Protein AF-A0A5Q4E089-F1 (afdb_monomer_lite)

Sequence (164 aa):
MIFPTRSLHLGSIFLLGEGILRNYEIFLEALEIADGLVLLLSALNAISPRIQPHNPTRTEPTALQLAILPIASPIVVPPVGIASILIFIMLAPGYLGMNLAIAKALLVILILNFLVMFFVDNIVKVPGLLLLLQVFGAVLVFVQVVLAVETILDGFRSLGVFSS

Secondary structure (DSSP, 8-state):
-----SSSSSHHHHHHHHHHHHHHHHHHHHHHHHHHHHHHHHHHHHHS--------------HHHHHHS-------S-HHHHHHHHHHHHT-SS-TTHHHHHHHHHHHHHHHHHHHHHTHHHHTTSTTHHHHHHHHHHHHHHHHHHHHHHHHHHHHHHTTTT--

pLDDT: mean 70.95, std 15.89, range [39.66, 95.81]

Structure (mmCIF, N/CA/C/O backbone):
data_AF-A0A5Q4E089-F1
#
_entry.id   AF-A0A5Q4E089-F1
#
loop_
_atom_site.group_PDB
_atom_site.id
_atom_site.type_symbol
_atom_site.label_atom_id
_atom_site.label_alt_id
_atom_site.label_comp_id
_atom_site.label_asym_id
_atom_site.label_entity_id
_atom_site.label_seq_id
_atom_site.pdbx_PDB_ins_code
_atom_site.Cartn_x
_atom_site.Cartn_y
_atom_site.Cartn_z
_atom_site.occupancy
_atom_site.B_iso_or_equiv
_atom_site.auth_seq_id
_atom_site.auth_comp_id
_atom_site.auth_asym_id
_atom_site.auth_atom_id
_atom_site.pdbx_PDB_model_num
ATOM 1 N N . MET A 1 1 ? -55.712 -14.613 27.220 1.00 51.06 1 MET A N 1
ATOM 2 C CA . MET A 1 1 ? -54.656 -15.236 28.047 1.00 51.06 1 MET A CA 1
ATOM 3 C C . MET A 1 1 ? -53.744 -15.992 27.093 1.00 51.06 1 MET A C 1
ATOM 5 O O . MET A 1 1 ? -54.264 -16.926 26.515 1.00 51.06 1 MET A O 1
ATOM 9 N N . ILE A 1 2 ? -52.514 -15.514 26.818 1.00 46.25 2 ILE A N 1
ATOM 10 C CA . ILE A 1 2 ? -51.333 -16.233 26.260 1.00 46.25 2 ILE A CA 1
ATOM 11 C C . ILE A 1 2 ? -50.209 -15.187 26.007 1.00 46.25 2 ILE A C 1
ATOM 13 O O . ILE A 1 2 ? -50.256 -14.412 25.062 1.00 46.25 2 ILE A O 1
ATOM 17 N N . PHE A 1 3 ? -49.263 -15.153 26.957 1.00 44.19 3 PHE A N 1
ATOM 18 C CA . PHE A 1 3 ? -47.839 -14.748 26.926 1.00 44.19 3 PHE A CA 1
ATOM 19 C C . PHE A 1 3 ? -47.351 -13.399 26.329 1.00 44.19 3 PHE A C 1
ATOM 21 O O . PHE A 1 3 ? -47.099 -13.311 25.129 1.00 44.19 3 PHE A O 1
ATOM 28 N N . PRO A 1 4 ? -46.983 -12.421 27.192 1.00 51.62 4 PRO A N 1
ATOM 29 C CA . PRO A 1 4 ? -46.127 -11.279 26.859 1.00 51.62 4 PRO A CA 1
ATOM 30 C C . PRO A 1 4 ? -44.698 -11.446 27.434 1.00 51.62 4 PRO A C 1
ATOM 32 O O . PRO A 1 4 ? -44.309 -10.725 28.346 1.00 51.62 4 PRO A O 1
ATOM 35 N N . THR A 1 5 ? -43.908 -12.420 26.965 1.00 56.34 5 THR A N 1
ATOM 36 C CA . THR A 1 5 ? -42.563 -12.693 27.542 1.00 56.34 5 THR A CA 1
ATOM 37 C C . THR A 1 5 ? -41.413 -12.829 26.538 1.00 56.34 5 THR A C 1
ATOM 39 O O . THR A 1 5 ? -40.286 -13.087 26.946 1.00 56.34 5 THR A O 1
ATOM 42 N N . ARG A 1 6 ? -41.623 -12.606 25.231 1.00 49.59 6 ARG A N 1
ATOM 43 C CA . ARG A 1 6 ? -40.544 -12.742 24.223 1.00 49.59 6 ARG A CA 1
ATOM 44 C C . ARG A 1 6 ? -39.821 -11.451 23.825 1.00 49.59 6 ARG A C 1
ATOM 46 O O . ARG A 1 6 ? -38.823 -11.528 23.120 1.00 49.59 6 ARG A O 1
ATOM 53 N N . SER A 1 7 ? -40.252 -10.288 24.309 1.00 51.50 7 SER A N 1
ATOM 54 C CA . SER A 1 7 ? -39.618 -8.995 24.000 1.00 51.50 7 SER A CA 1
ATOM 55 C C . SER A 1 7 ? -38.493 -8.589 24.963 1.00 51.50 7 SER A C 1
ATOM 57 O O . SER A 1 7 ? -37.783 -7.628 24.686 1.00 51.50 7 SER A O 1
ATOM 59 N N . LEU A 1 8 ? -38.280 -9.318 26.067 1.00 54.41 8 LEU A N 1
ATOM 60 C CA . LEU A 1 8 ? -37.307 -8.933 27.100 1.00 54.41 8 LEU A CA 1
ATOM 61 C C . LEU A 1 8 ? -35.861 -9.386 26.816 1.00 54.41 8 LEU A C 1
ATOM 63 O O . LEU A 1 8 ? -34.938 -8.901 27.459 1.00 54.41 8 LEU A O 1
ATOM 67 N N . HIS A 1 9 ? -35.641 -10.275 25.841 1.00 51.38 9 HIS A N 1
ATOM 68 C CA . HIS A 1 9 ? -34.299 -10.782 25.516 1.00 51.38 9 HIS A CA 1
ATOM 69 C C . HIS A 1 9 ? -33.524 -9.924 24.501 1.00 51.38 9 HIS A C 1
ATOM 71 O O . HIS A 1 9 ? -32.312 -10.079 24.389 1.00 51.38 9 HIS A O 1
ATOM 77 N N . LEU A 1 10 ? -34.181 -8.999 23.786 1.00 54.81 10 LEU A N 1
ATOM 78 C CA . LEU A 1 10 ? -33.483 -8.090 22.862 1.00 54.81 10 LEU A CA 1
ATOM 79 C C . LEU A 1 10 ? -32.850 -6.885 23.576 1.00 54.81 10 LEU A C 1
ATOM 81 O O . LEU A 1 10 ? -31.825 -6.383 23.123 1.00 54.81 10 LEU A O 1
ATOM 85 N N . GLY A 1 11 ? -33.412 -6.449 24.709 1.00 53.25 11 GLY A N 1
ATOM 86 C CA . GLY A 1 11 ? -32.919 -5.274 25.437 1.00 53.25 11 GLY A CA 1
ATOM 87 C C . GLY A 1 11 ? -31.502 -5.444 25.997 1.00 53.25 11 GLY A C 1
ATOM 88 O O . GLY A 1 11 ? -30.714 -4.503 25.971 1.00 53.25 11 GLY A O 1
ATOM 89 N N . SER A 1 12 ? -31.132 -6.652 26.437 1.00 53.16 12 SER A N 1
ATOM 90 C CA . SER A 1 12 ? -29.791 -6.925 26.978 1.00 53.16 12 SER A CA 1
ATOM 91 C C . SER A 1 12 ? -28.694 -6.963 25.909 1.00 53.16 12 SER A C 1
ATOM 93 O O . SER A 1 12 ? -27.544 -6.659 26.211 1.00 53.16 12 SER A O 1
ATOM 95 N N . ILE A 1 13 ? -29.031 -7.302 24.659 1.00 56.75 13 ILE A N 1
ATOM 96 C CA . ILE A 1 13 ? -28.068 -7.340 23.543 1.00 56.75 13 ILE A CA 1
ATOM 97 C C . ILE A 1 13 ? -27.692 -5.914 23.117 1.00 56.75 13 ILE A C 1
ATOM 99 O O . ILE A 1 13 ? -26.547 -5.662 22.757 1.00 56.75 13 ILE A O 1
ATOM 103 N N . PHE A 1 14 ? -28.625 -4.965 23.226 1.00 54.56 14 PHE A N 1
ATOM 104 C CA . PHE A 1 14 ? -28.394 -3.568 22.855 1.00 54.56 14 PHE A CA 1
ATOM 105 C C . PHE A 1 14 ? -27.428 -2.854 23.821 1.00 54.56 14 PHE A C 1
ATOM 107 O O . PHE A 1 14 ? -26.520 -2.156 23.385 1.00 54.56 14 PHE A O 1
ATOM 114 N N . LEU A 1 15 ? -27.550 -3.114 25.129 1.00 56.31 15 LEU A N 1
ATOM 115 C CA . LEU A 1 15 ? -26.662 -2.552 26.161 1.00 56.31 15 LEU A CA 1
ATOM 116 C C . LEU A 1 15 ? -25.257 -3.183 26.165 1.00 56.31 15 LEU A C 1
ATOM 118 O O . LEU A 1 15 ? -24.277 -2.502 26.453 1.00 56.31 15 LEU A O 1
ATOM 122 N N . LEU A 1 16 ? -25.139 -4.472 25.819 1.00 58.31 16 LEU A N 1
ATOM 123 C CA . LEU A 1 16 ? -23.837 -5.116 25.590 1.00 58.31 16 LEU A CA 1
ATOM 124 C C . LEU A 1 16 ? -23.181 -4.627 24.290 1.00 58.31 16 LEU A C 1
ATOM 126 O O . LEU A 1 16 ? -21.958 -4.524 24.220 1.00 58.31 16 LEU A O 1
ATOM 130 N N . GLY A 1 17 ? -23.993 -4.299 23.281 1.00 56.69 17 GLY A N 1
ATOM 131 C CA . GLY A 1 17 ? -23.546 -3.769 21.998 1.00 56.69 17 GLY A CA 1
ATOM 132 C C . GLY A 1 17 ? -22.802 -2.443 22.125 1.00 56.69 17 GLY A C 1
ATOM 133 O O . GLY A 1 17 ? -21.719 -2.330 21.568 1.00 56.69 17 GLY A O 1
ATOM 134 N N . GLU A 1 18 ? -23.306 -1.476 22.899 1.00 59.84 18 GLU A N 1
ATOM 135 C CA . GLU A 1 18 ? -22.646 -0.164 23.049 1.00 59.84 18 GLU A CA 1
ATOM 136 C C . GLU A 1 18 ? -21.255 -0.248 23.694 1.00 59.84 18 GLU A C 1
ATOM 138 O O . GLU A 1 18 ? -20.325 0.427 23.255 1.00 59.84 18 GLU A O 1
ATOM 143 N N . GLY A 1 19 ? -21.078 -1.104 24.707 1.00 61.59 19 GLY A N 1
ATOM 144 C CA . GLY A 1 19 ? -19.771 -1.294 25.347 1.00 61.59 19 GLY A CA 1
ATOM 145 C C . GLY A 1 19 ? -18.739 -1.937 24.416 1.00 61.59 19 GLY A C 1
ATOM 146 O O . GLY A 1 19 ? -17.556 -1.605 24.479 1.00 61.59 19 GLY A O 1
ATOM 147 N N . ILE A 1 20 ? -19.187 -2.834 23.532 1.00 60.75 20 ILE A N 1
ATOM 148 C CA . ILE A 1 20 ? -18.332 -3.482 22.534 1.00 60.75 20 ILE A CA 1
ATOM 149 C C . ILE A 1 20 ? -18.050 -2.515 21.379 1.00 60.75 20 ILE A C 1
ATOM 151 O O . ILE A 1 20 ? -16.890 -2.357 21.019 1.00 60.75 20 ILE A O 1
ATOM 155 N N . LEU A 1 21 ? -19.057 -1.810 20.853 1.00 59.62 21 LEU A N 1
ATOM 156 C CA . LEU A 1 21 ? -18.888 -0.830 19.771 1.00 59.62 21 LEU A CA 1
ATOM 157 C C . LEU A 1 21 ? -17.885 0.265 20.144 1.00 59.62 21 LEU A C 1
ATOM 159 O O . LEU A 1 21 ? -16.987 0.541 19.356 1.00 59.62 21 LEU A O 1
ATOM 163 N N . ARG A 1 22 ? -17.954 0.796 21.371 1.00 62.72 22 ARG A N 1
ATOM 164 C CA . ARG A 1 22 ? -17.020 1.834 21.832 1.00 62.72 22 ARG A CA 1
ATOM 165 C C . ARG A 1 22 ? -15.577 1.335 21.975 1.00 62.72 22 ARG A C 1
ATOM 167 O O . ARG A 1 22 ? -14.635 2.096 21.797 1.00 62.72 22 ARG A O 1
ATOM 174 N N . ASN A 1 23 ? -15.384 0.054 22.297 1.00 64.50 23 ASN A N 1
ATOM 175 C CA . ASN A 1 23 ? -14.052 -0.558 22.295 1.00 64.50 23 ASN A CA 1
ATOM 176 C C . ASN A 1 23 ? -13.551 -0.854 20.872 1.00 64.50 23 ASN A C 1
ATOM 178 O O . ASN A 1 23 ? -12.342 -0.879 20.653 1.00 64.50 23 ASN A O 1
ATOM 182 N N . TYR A 1 24 ? -14.461 -1.103 19.927 1.00 66.81 24 TYR A N 1
ATOM 183 C CA . TYR A 1 24 ? -14.127 -1.323 18.523 1.00 66.81 24 TYR A CA 1
ATOM 184 C C . TYR A 1 24 ? -13.764 -0.030 17.797 1.00 66.81 24 TYR A C 1
ATOM 186 O O . TYR A 1 24 ? -12.888 -0.102 16.947 1.00 66.81 24 TYR A O 1
ATOM 194 N N . GLU A 1 25 ? -14.363 1.115 18.147 1.00 66.25 25 GLU A N 1
ATOM 195 C CA . GLU A 1 25 ? -13.905 2.439 17.686 1.00 66.25 25 GLU A CA 1
ATOM 196 C C . GLU A 1 25 ? -12.408 2.587 18.003 1.00 66.25 25 GLU A C 1
ATOM 198 O O . GLU A 1 25 ? -11.592 2.519 17.086 1.00 66.25 25 GLU A O 1
ATOM 203 N N . ILE A 1 26 ? -12.025 2.503 19.287 1.00 67.69 26 ILE A N 1
ATOM 204 C CA . ILE A 1 26 ? -10.616 2.597 19.737 1.00 67.69 26 ILE A CA 1
ATOM 205 C C . ILE A 1 26 ? -9.690 1.604 19.008 1.00 67.69 26 ILE A C 1
ATOM 207 O O . ILE A 1 26 ? -8.527 1.903 18.724 1.00 67.69 26 ILE A O 1
ATOM 211 N N . PHE A 1 27 ? -10.188 0.406 18.690 1.00 77.38 27 PHE A N 1
ATOM 212 C CA . PHE A 1 27 ? -9.431 -0.594 17.938 1.00 77.38 27 PHE A CA 1
ATOM 213 C C . PHE A 1 27 ? -9.267 -0.240 16.453 1.00 77.38 27 PHE A C 1
ATOM 215 O O . PHE A 1 27 ? -8.210 -0.514 15.888 1.00 77.38 27 PHE A O 1
ATOM 222 N N . LEU A 1 28 ? -10.280 0.358 15.823 1.00 77.50 28 LEU A N 1
ATOM 223 C CA . LEU A 1 28 ? -10.235 0.808 14.432 1.00 77.50 28 LEU A CA 1
ATOM 224 C C . LEU A 1 28 ? -9.258 1.975 14.265 1.00 77.50 28 LEU A C 1
ATOM 226 O O . LEU A 1 28 ? -8.444 1.933 13.345 1.00 77.50 28 LEU A O 1
ATOM 230 N N . GLU A 1 29 ? -9.255 2.949 15.180 1.00 80.56 29 GLU A N 1
ATOM 231 C CA . GLU A 1 29 ? -8.284 4.054 15.125 1.00 80.56 29 GLU A CA 1
ATOM 232 C C . GLU A 1 29 ? -6.845 3.561 15.356 1.00 80.56 29 GLU A C 1
ATOM 234 O O . GLU A 1 29 ? -5.908 3.950 14.656 1.00 80.56 29 GLU A O 1
ATOM 239 N N . ALA A 1 30 ? -6.648 2.632 16.299 1.00 81.75 30 ALA A N 1
ATOM 240 C CA . ALA A 1 30 ? -5.342 2.011 16.514 1.00 81.75 30 ALA A CA 1
ATOM 241 C C . ALA A 1 30 ? -4.880 1.179 15.301 1.00 81.75 30 ALA A C 1
ATOM 243 O O . ALA A 1 30 ? -3.684 1.135 14.996 1.00 81.75 30 ALA A O 1
ATOM 244 N N . LEU A 1 31 ? -5.816 0.527 14.604 1.00 83.12 31 LEU A N 1
ATOM 245 C CA . LEU A 1 31 ? -5.545 -0.242 13.392 1.00 83.12 31 LEU A CA 1
ATOM 246 C C . LEU A 1 31 ? -5.123 0.665 12.231 1.00 83.12 31 LEU A C 1
ATOM 248 O O . LEU A 1 31 ? -4.215 0.297 11.491 1.00 83.12 31 LEU A O 1
ATOM 252 N N . GLU A 1 32 ? -5.725 1.847 12.108 1.00 84.31 32 GLU A N 1
ATOM 253 C CA . GLU A 1 32 ? -5.361 2.857 11.109 1.00 84.31 32 GLU A CA 1
ATOM 254 C C . GLU A 1 32 ? -3.901 3.305 11.288 1.00 84.31 32 GLU A C 1
ATOM 256 O O . GLU A 1 32 ? -3.091 3.214 10.363 1.00 84.31 32 GLU A O 1
ATOM 261 N N . ILE A 1 33 ? -3.504 3.646 12.518 1.00 87.56 33 ILE A N 1
ATOM 262 C CA . ILE A 1 33 ? -2.107 3.989 12.832 1.00 87.56 33 ILE A CA 1
ATOM 263 C C . ILE A 1 33 ? -1.166 2.809 12.544 1.00 87.56 33 ILE A C 1
ATOM 265 O O . ILE A 1 33 ? -0.069 2.997 12.008 1.00 87.56 33 ILE A O 1
ATOM 269 N N . ALA A 1 34 ? -1.574 1.586 12.896 1.00 87.88 34 ALA A N 1
ATOM 270 C CA . ALA A 1 34 ? -0.776 0.387 12.661 1.00 87.88 34 ALA A CA 1
ATOM 271 C C . ALA A 1 34 ? -0.571 0.100 11.163 1.00 87.88 34 ALA A C 1
ATOM 273 O O . ALA A 1 34 ? 0.545 -0.248 10.769 1.00 87.88 34 ALA A O 1
ATOM 274 N N . ASP A 1 35 ? -1.600 0.279 10.331 1.00 85.31 35 ASP A N 1
ATOM 275 C CA . ASP A 1 35 ? -1.509 0.136 8.874 1.00 85.31 35 ASP A CA 1
ATOM 276 C C . ASP A 1 35 ? -0.519 1.146 8.282 1.00 85.31 35 ASP A C 1
ATOM 278 O O . ASP A 1 35 ? 0.422 0.763 7.578 1.00 85.31 35 ASP A O 1
ATOM 282 N N . GLY A 1 36 ? -0.626 2.415 8.688 1.00 88.31 36 GLY A N 1
ATOM 283 C CA . GLY A 1 36 ? 0.333 3.446 8.301 1.00 88.31 36 GLY A CA 1
ATOM 284 C C . GLY A 1 36 ? 1.773 3.112 8.722 1.00 88.31 36 GLY A C 1
ATOM 285 O O . GLY A 1 36 ? 2.702 3.245 7.923 1.00 88.31 36 GLY A O 1
ATOM 286 N N . LEU A 1 37 ? 1.986 2.570 9.928 1.00 91.56 37 LEU A N 1
ATOM 287 C CA . LEU A 1 37 ? 3.309 2.095 10.363 1.00 91.56 37 LEU A CA 1
ATOM 288 C C . LEU A 1 37 ? 3.842 0.950 9.488 1.00 91.56 37 LEU A C 1
ATOM 290 O O . LEU A 1 37 ? 5.022 0.945 9.125 1.00 91.56 37 LEU A O 1
ATOM 294 N N . VAL A 1 38 ? 2.999 -0.026 9.146 1.00 89.50 38 VAL A N 1
ATOM 295 C CA . VAL A 1 38 ? 3.382 -1.161 8.292 1.00 89.50 38 VAL A CA 1
ATOM 296 C C . VAL A 1 38 ? 3.759 -0.681 6.889 1.00 89.50 38 VAL A C 1
ATOM 298 O O . VAL A 1 38 ? 4.791 -1.107 6.355 1.00 89.50 38 VAL A O 1
ATOM 301 N N . LEU A 1 39 ? 2.979 0.236 6.308 1.00 89.12 39 LEU A N 1
ATOM 302 C CA . LEU A 1 39 ? 3.273 0.844 5.009 1.00 89.12 39 LEU A CA 1
ATOM 303 C C . LEU A 1 39 ? 4.588 1.631 5.037 1.00 89.12 39 LEU A C 1
ATOM 305 O O . LEU A 1 39 ? 5.401 1.476 4.117 1.00 89.12 39 LEU A O 1
ATOM 309 N N . LEU A 1 40 ? 4.840 2.396 6.104 1.00 91.31 40 LEU A N 1
ATOM 310 C CA . LEU A 1 40 ? 6.076 3.161 6.286 1.00 91.31 40 LEU A CA 1
ATOM 311 C C . LEU A 1 40 ? 7.298 2.243 6.383 1.00 91.31 40 LEU A C 1
ATOM 313 O O . LEU A 1 40 ? 8.295 2.457 5.690 1.00 91.31 40 LEU A O 1
ATOM 317 N N . LEU A 1 41 ? 7.219 1.194 7.207 1.00 90.19 41 LEU A N 1
ATOM 318 C CA . LEU A 1 41 ? 8.294 0.210 7.356 1.00 90.19 41 LEU A CA 1
ATOM 319 C C . LEU A 1 41 ? 8.561 -0.533 6.044 1.00 90.19 41 LEU A C 1
ATOM 321 O O . LEU A 1 41 ? 9.720 -0.768 5.691 1.00 90.19 41 LEU A O 1
ATOM 325 N N . SER A 1 42 ? 7.510 -0.870 5.294 1.00 88.25 42 SER A N 1
ATOM 326 C CA . SER A 1 42 ? 7.645 -1.491 3.976 1.00 88.25 42 SER A CA 1
ATOM 327 C C . SER A 1 42 ? 8.338 -0.561 2.977 1.00 88.25 42 SER A C 1
ATOM 329 O O . SER A 1 42 ? 9.203 -1.025 2.233 1.00 88.25 42 SER A O 1
ATOM 331 N N . ALA A 1 43 ? 7.997 0.729 2.960 1.00 87.88 43 ALA A N 1
ATOM 332 C CA . ALA A 1 43 ? 8.626 1.702 2.072 1.00 87.88 43 ALA A CA 1
ATOM 333 C C . ALA A 1 43 ? 10.092 1.940 2.460 1.00 87.88 43 ALA A C 1
ATOM 335 O O . ALA A 1 43 ? 10.977 1.921 1.605 1.00 87.88 43 ALA A O 1
ATOM 336 N N . LEU A 1 44 ? 10.382 2.061 3.758 1.00 88.12 44 LEU A N 1
ATOM 337 C CA . LEU A 1 44 ? 11.746 2.224 4.255 1.00 88.12 44 LEU A CA 1
ATOM 338 C C . LEU A 1 44 ? 12.628 1.010 3.926 1.00 88.12 44 LEU A C 1
ATOM 340 O O . LEU A 1 44 ? 13.785 1.177 3.538 1.00 88.12 44 LEU A O 1
ATOM 344 N N . ASN A 1 45 ? 12.082 -0.204 4.024 1.00 86.31 45 ASN A N 1
ATOM 345 C CA . ASN A 1 45 ? 12.775 -1.427 3.618 1.00 86.31 45 ASN A CA 1
ATOM 346 C C . ASN A 1 45 ? 12.987 -1.503 2.091 1.00 86.31 45 ASN A C 1
ATOM 348 O O . ASN A 1 45 ? 13.956 -2.116 1.656 1.00 86.31 45 ASN A O 1
ATOM 352 N N . ALA A 1 46 ? 12.134 -0.868 1.279 1.00 85.38 46 ALA A N 1
ATOM 353 C CA . ALA A 1 46 ? 12.343 -0.756 -0.168 1.00 85.38 46 ALA A CA 1
ATOM 354 C C . ALA A 1 46 ? 13.468 0.235 -0.528 1.00 85.38 46 ALA A C 1
ATOM 356 O O . ALA A 1 46 ? 14.207 -0.001 -1.483 1.00 85.38 46 ALA A O 1
ATOM 357 N N . ILE A 1 47 ? 13.629 1.314 0.249 1.00 84.56 47 ILE A N 1
ATOM 358 C CA . ILE A 1 47 ? 14.695 2.321 0.067 1.00 84.56 47 ILE A CA 1
ATOM 359 C C . ILE A 1 47 ? 16.027 1.851 0.667 1.00 84.56 47 ILE A C 1
ATOM 361 O O . ILE A 1 47 ? 17.085 2.263 0.199 1.00 84.56 47 ILE A O 1
ATOM 365 N N . SER A 1 48 ? 15.989 0.997 1.695 1.00 78.69 48 SER A N 1
ATOM 366 C CA . SER A 1 48 ? 17.171 0.430 2.353 1.00 78.69 48 SER A CA 1
ATOM 367 C C . SER A 1 48 ? 17.496 -0.954 1.787 1.00 78.69 48 SER A C 1
ATOM 369 O O . SER A 1 48 ? 17.071 -1.962 2.362 1.00 78.69 48 SER A O 1
ATOM 371 N N . PRO A 1 49 ? 18.264 -1.064 0.685 1.00 65.12 49 PRO A N 1
ATOM 372 C CA . PRO A 1 49 ? 18.707 -2.360 0.213 1.00 65.12 49 PRO A CA 1
ATOM 373 C C . PRO A 1 49 ? 19.559 -3.003 1.306 1.00 65.12 49 PRO A C 1
ATOM 375 O O . PRO A 1 49 ? 20.604 -2.482 1.701 1.00 65.12 49 PRO A O 1
ATOM 378 N N . ARG A 1 50 ? 19.117 -4.157 1.812 1.00 61.44 50 ARG A N 1
ATOM 379 C CA . ARG A 1 50 ? 19.967 -5.000 2.653 1.00 61.44 50 ARG A CA 1
ATOM 380 C C . ARG A 1 50 ? 21.196 -5.329 1.820 1.00 61.44 50 ARG A C 1
ATOM 382 O O . ARG A 1 50 ? 21.062 -5.951 0.767 1.00 61.44 50 ARG A O 1
ATOM 389 N N . ILE A 1 51 ? 22.370 -4.896 2.273 1.00 52.19 51 ILE A N 1
ATOM 390 C CA . ILE A 1 51 ? 23.647 -5.304 1.692 1.00 52.19 51 ILE A CA 1
ATOM 391 C C . ILE A 1 51 ? 23.736 -6.815 1.913 1.00 52.19 51 ILE A C 1
ATOM 393 O O . ILE A 1 51 ? 24.187 -7.282 2.955 1.00 52.19 51 ILE A O 1
ATOM 397 N N . GLN A 1 52 ? 23.234 -7.599 0.962 1.00 52.78 52 GLN A N 1
ATOM 398 C CA . GLN A 1 52 ? 23.620 -8.993 0.871 1.00 52.78 52 GLN A CA 1
ATOM 399 C C . GLN A 1 52 ? 25.088 -8.962 0.458 1.00 52.78 52 GLN A C 1
ATOM 401 O O . GLN A 1 52 ? 25.392 -8.340 -0.564 1.00 52.78 52 GLN A O 1
ATOM 406 N N . PRO A 1 53 ? 26.010 -9.555 1.235 1.00 44.47 53 PRO A N 1
ATOM 407 C CA . PRO A 1 53 ? 27.391 -9.654 0.811 1.00 44.47 53 PRO A CA 1
ATOM 408 C C . PRO A 1 53 ? 2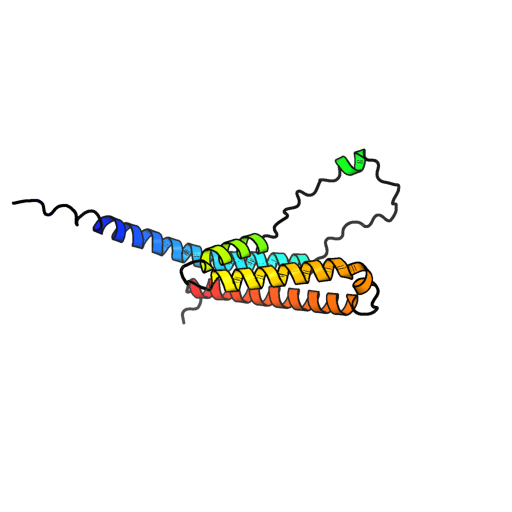7.404 -10.445 -0.494 1.00 44.47 53 PRO A C 1
ATOM 410 O O . PRO A 1 53 ? 27.228 -11.662 -0.518 1.00 44.47 53 PRO A O 1
ATOM 413 N N . HIS A 1 54 ? 27.559 -9.726 -1.602 1.00 45.66 54 HIS A N 1
ATOM 414 C CA . HIS A 1 54 ? 27.866 -10.309 -2.890 1.00 45.66 54 HIS A CA 1
ATOM 415 C C . HIS A 1 54 ? 29.295 -10.827 -2.755 1.00 45.66 54 HIS A C 1
ATOM 417 O O . HIS A 1 54 ? 30.249 -10.088 -2.961 1.00 45.66 54 HIS A O 1
ATOM 423 N N . ASN A 1 55 ? 29.448 -12.069 -2.298 1.00 43.47 55 ASN A N 1
ATOM 424 C CA . ASN A 1 55 ? 30.720 -12.765 -2.382 1.00 43.47 55 ASN A CA 1
ATOM 425 C C . ASN A 1 55 ? 30.917 -13.142 -3.860 1.00 43.47 55 ASN A C 1
ATOM 427 O O . ASN A 1 55 ? 30.170 -13.984 -4.362 1.00 43.47 55 ASN A O 1
ATOM 431 N N . PRO A 1 56 ? 31.886 -12.545 -4.579 1.00 47.34 56 PRO A N 1
ATOM 432 C CA . PRO A 1 56 ? 32.133 -12.855 -5.987 1.00 47.34 56 PRO A CA 1
ATOM 433 C C . PRO A 1 56 ? 32.781 -14.237 -6.196 1.00 47.34 56 PRO A C 1
ATOM 435 O O . PRO A 1 56 ? 33.008 -14.647 -7.330 1.00 47.34 56 PRO A O 1
ATOM 438 N N . THR A 1 57 ? 33.060 -14.991 -5.131 1.00 45.41 57 THR A N 1
ATOM 439 C CA . THR A 1 57 ? 33.694 -16.312 -5.205 1.00 45.41 57 THR A CA 1
ATOM 440 C C . THR A 1 57 ? 32.638 -17.414 -5.287 1.00 45.41 57 THR A C 1
ATOM 442 O O . THR A 1 57 ? 32.388 -18.144 -4.329 1.00 45.41 57 THR A O 1
ATOM 445 N N . ARG A 1 58 ? 31.967 -17.519 -6.435 1.00 43.75 58 ARG A N 1
ATOM 446 C CA . ARG A 1 58 ? 30.999 -18.590 -6.706 1.00 43.75 58 ARG A CA 1
ATOM 447 C C . ARG A 1 58 ? 31.744 -19.859 -7.130 1.00 43.75 58 ARG A C 1
ATOM 449 O O . ARG A 1 58 ? 31.856 -20.158 -8.312 1.00 43.75 58 ARG A O 1
ATOM 456 N N . THR A 1 59 ? 32.257 -20.605 -6.157 1.00 48.00 59 THR A N 1
ATOM 457 C CA . THR A 1 59 ? 32.377 -22.059 -6.313 1.00 48.00 59 THR A CA 1
ATOM 458 C C . THR A 1 59 ? 30.959 -22.613 -6.182 1.00 48.00 59 THR A C 1
ATOM 460 O O . THR A 1 59 ? 30.250 -22.224 -5.255 1.00 48.00 59 TH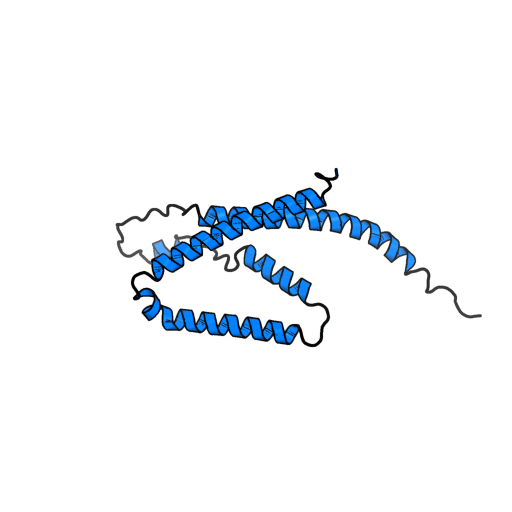R A O 1
ATOM 463 N N . GLU A 1 60 ? 30.521 -23.441 -7.133 1.00 51.84 60 GLU A N 1
ATOM 464 C CA . GLU A 1 60 ? 29.225 -24.140 -7.132 1.00 51.84 60 GLU A CA 1
ATOM 465 C C . GLU A 1 60 ? 28.826 -24.567 -5.700 1.00 51.84 60 GLU A C 1
ATOM 467 O O . GLU A 1 60 ? 29.540 -25.369 -5.087 1.00 51.84 60 GLU A O 1
ATOM 472 N N . PRO A 1 61 ? 27.739 -24.024 -5.116 1.00 52.69 61 PRO A N 1
ATOM 473 C CA . PRO A 1 61 ? 27.362 -24.371 -3.756 1.00 52.69 61 PRO A CA 1
ATOM 474 C C . PRO A 1 61 ? 26.931 -25.839 -3.721 1.00 52.69 61 PRO A C 1
ATOM 476 O O . PRO A 1 61 ? 25.970 -26.240 -4.375 1.00 52.69 61 PRO A O 1
ATOM 479 N N . THR A 1 62 ? 27.651 -26.663 -2.957 1.00 58.97 62 THR A N 1
ATOM 480 C CA . THR A 1 62 ? 27.289 -28.067 -2.727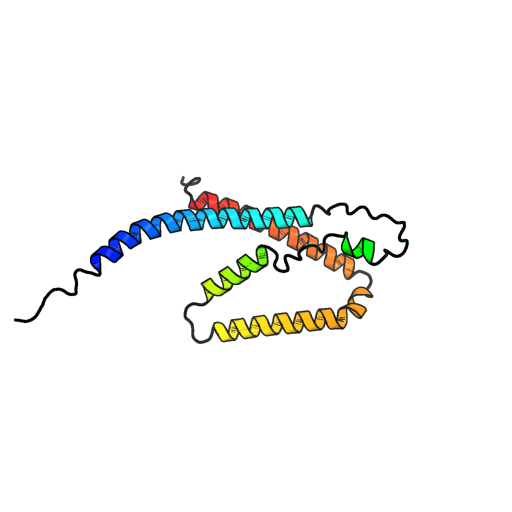 1.00 58.97 62 THR A CA 1
ATOM 481 C C . THR A 1 62 ? 25.860 -28.145 -2.177 1.00 58.97 62 THR A C 1
ATOM 483 O O . THR A 1 62 ? 25.466 -27.296 -1.378 1.00 58.97 62 THR A O 1
ATOM 486 N N . ALA A 1 63 ? 25.097 -29.187 -2.527 1.00 58.25 63 ALA A N 1
ATOM 487 C CA . ALA A 1 63 ? 23.721 -29.410 -2.049 1.00 58.25 63 ALA A CA 1
ATOM 488 C C . ALA A 1 63 ? 23.562 -29.284 -0.515 1.00 58.25 63 ALA A C 1
ATOM 490 O O . ALA A 1 63 ? 22.508 -28.903 -0.015 1.00 58.25 63 ALA A O 1
ATOM 491 N N . LEU A 1 64 ? 24.642 -29.539 0.228 1.00 55.69 64 LEU A N 1
ATOM 492 C CA . LEU A 1 64 ? 24.720 -29.408 1.680 1.00 55.69 64 LEU A CA 1
ATOM 493 C C . LEU A 1 64 ? 24.788 -27.938 2.152 1.00 55.69 64 LEU A C 1
ATOM 495 O O . LEU A 1 64 ? 24.222 -27.604 3.185 1.00 55.69 64 LEU A O 1
ATOM 499 N N . GLN A 1 65 ? 25.399 -27.034 1.376 1.00 57.22 65 GLN A N 1
ATOM 500 C CA . GLN A 1 65 ? 25.407 -25.587 1.646 1.00 57.22 65 GLN A CA 1
ATOM 501 C C . GLN A 1 65 ? 24.063 -24.928 1.299 1.00 57.22 65 GLN A C 1
ATOM 503 O O . GLN A 1 65 ? 23.644 -24.000 1.986 1.00 57.22 65 GLN A O 1
ATOM 508 N N . LEU A 1 66 ? 23.348 -25.447 0.292 1.00 56.19 66 LEU A N 1
ATOM 509 C CA . LEU A 1 66 ? 21.967 -25.043 -0.010 1.00 56.19 66 LEU A CA 1
ATOM 510 C C . LEU A 1 66 ? 20.981 -25.429 1.107 1.00 56.19 66 LEU A C 1
ATOM 512 O O . LEU A 1 66 ? 19.993 -24.733 1.302 1.00 56.19 66 LEU A O 1
ATOM 516 N N . ALA A 1 67 ? 21.262 -26.507 1.846 1.00 57.19 67 ALA A N 1
ATOM 517 C CA . ALA A 1 67 ? 20.440 -26.970 2.965 1.00 57.19 67 ALA A CA 1
ATOM 518 C C . ALA A 1 67 ? 20.672 -26.189 4.276 1.00 57.19 67 ALA A C 1
ATOM 520 O O . ALA A 1 67 ? 19.837 -26.251 5.176 1.00 57.19 67 ALA A O 1
ATOM 521 N N . ILE A 1 68 ? 21.801 -25.475 4.394 1.00 55.34 68 ILE A N 1
ATOM 522 C CA . ILE A 1 68 ? 22.138 -24.625 5.553 1.00 55.34 68 ILE A CA 1
ATOM 523 C C . ILE A 1 68 ? 21.783 -23.159 5.284 1.00 55.34 68 ILE A C 1
ATOM 525 O O . ILE A 1 68 ? 21.609 -22.384 6.226 1.00 55.34 68 ILE A O 1
ATOM 529 N N . LEU A 1 69 ? 21.624 -22.769 4.012 1.00 53.94 69 LEU A N 1
ATOM 530 C CA . LEU A 1 69 ? 20.914 -21.539 3.704 1.00 53.94 69 LEU A CA 1
ATOM 531 C C . LEU A 1 69 ? 19.524 -21.694 4.324 1.00 53.94 69 LEU A C 1
ATOM 533 O O . LEU A 1 69 ? 18.845 -22.676 4.008 1.00 53.94 69 LEU A O 1
ATOM 537 N N . PRO A 1 70 ? 19.096 -20.785 5.218 1.00 54.62 70 PRO A N 1
ATOM 538 C CA . PRO A 1 70 ? 17.718 -20.792 5.644 1.00 54.62 70 PRO A CA 1
ATOM 539 C C . PRO A 1 70 ? 16.923 -20.750 4.349 1.00 54.62 70 PRO A C 1
ATOM 541 O O . PRO A 1 70 ? 17.055 -19.796 3.578 1.00 54.62 70 PRO A O 1
ATOM 544 N N . ILE A 1 71 ? 16.157 -21.809 4.077 1.00 52.41 71 ILE A N 1
ATOM 545 C CA . ILE A 1 71 ? 15.005 -21.713 3.200 1.00 52.41 71 ILE A CA 1
ATOM 546 C C . ILE A 1 71 ? 14.217 -20.612 3.870 1.00 52.41 71 ILE A C 1
ATOM 548 O O . ILE A 1 71 ? 13.589 -20.846 4.904 1.00 52.41 71 ILE A O 1
ATOM 552 N N . ALA A 1 72 ? 14.433 -19.384 3.385 1.00 51.66 72 ALA A N 1
ATOM 553 C CA . ALA A 1 72 ? 13.724 -18.205 3.802 1.00 51.66 72 ALA A CA 1
ATOM 554 C C . ALA A 1 72 ? 12.299 -18.690 3.795 1.00 51.66 72 ALA A C 1
ATOM 556 O O . ALA A 1 72 ? 11.836 -19.069 2.725 1.00 51.66 72 ALA A O 1
ATOM 557 N N . SER A 1 73 ? 11.692 -18.842 4.976 1.00 49.41 73 SER A N 1
ATOM 558 C CA . SER A 1 73 ? 10.268 -19.095 5.063 1.00 49.41 73 SER A CA 1
ATOM 559 C C . SER A 1 73 ? 9.703 -17.987 4.201 1.00 49.41 73 SER A C 1
ATOM 561 O O . SER A 1 73 ? 9.846 -16.819 4.592 1.00 49.41 73 SER A O 1
ATOM 563 N N . PRO A 1 74 ? 9.270 -18.280 2.960 1.00 51.16 74 PRO A N 1
ATOM 564 C CA . PRO A 1 74 ? 8.874 -17.222 2.084 1.00 51.16 74 PRO A CA 1
ATOM 565 C C . PRO A 1 74 ? 7.548 -16.889 2.715 1.00 51.16 74 PRO A C 1
ATOM 567 O O . PRO A 1 74 ? 6.579 -17.636 2.598 1.00 51.16 74 PRO A O 1
ATOM 570 N N . ILE A 1 75 ? 7.521 -15.824 3.499 1.00 49.75 75 ILE A N 1
ATOM 571 C CA . ILE A 1 75 ? 6.275 -15.167 3.802 1.00 49.75 75 ILE A CA 1
ATOM 572 C C . ILE A 1 75 ? 5.816 -14.689 2.419 1.00 49.75 75 ILE A C 1
ATOM 574 O O . ILE A 1 75 ? 6.217 -13.637 1.934 1.00 49.75 75 ILE A O 1
ATOM 578 N N . VAL A 1 76 ? 5.090 -15.575 1.722 1.00 53.53 76 VAL A N 1
ATOM 579 C CA . VAL A 1 76 ? 4.594 -15.418 0.346 1.00 53.53 76 VAL A CA 1
ATOM 580 C C . VAL A 1 76 ? 3.657 -14.215 0.267 1.00 53.53 76 VAL A C 1
ATOM 582 O O . VAL A 1 76 ? 3.441 -13.656 -0.802 1.00 53.53 76 VAL A O 1
ATOM 585 N N . VAL A 1 77 ? 3.127 -13.789 1.413 1.00 48.94 77 VAL A N 1
ATOM 586 C CA . VAL A 1 77 ? 2.201 -12.677 1.535 1.00 48.94 77 VAL A CA 1
ATOM 587 C C . VAL A 1 77 ? 2.908 -11.542 2.277 1.00 48.94 77 VAL A C 1
ATOM 589 O O . VAL A 1 77 ? 3.055 -11.624 3.497 1.00 48.94 77 VAL A O 1
ATOM 592 N N . PRO A 1 78 ? 3.344 -10.474 1.585 1.00 58.28 78 PRO A N 1
ATOM 593 C CA . PRO A 1 78 ? 3.736 -9.236 2.247 1.00 58.28 78 PRO A CA 1
ATOM 594 C C . PRO A 1 78 ? 2.621 -8.809 3.215 1.00 58.28 78 PRO A C 1
ATOM 596 O O . PRO A 1 78 ? 1.455 -9.036 2.896 1.00 58.28 78 PRO A O 1
ATOM 599 N N . PRO A 1 79 ? 2.911 -8.155 4.348 1.00 61.22 79 PRO A N 1
ATOM 600 C CA . PRO A 1 79 ? 1.882 -7.627 5.254 1.00 61.22 79 PRO A CA 1
ATOM 601 C C . PRO A 1 79 ? 0.752 -6.861 4.528 1.00 61.22 79 PRO A C 1
ATOM 603 O O . PRO A 1 79 ? -0.421 -7.015 4.855 1.00 61.22 79 PRO A O 1
ATOM 606 N N . VAL A 1 80 ? 1.096 -6.156 3.442 1.00 56.75 80 VAL A N 1
ATOM 607 C CA . VAL A 1 80 ? 0.169 -5.469 2.520 1.00 56.75 80 VAL A CA 1
ATOM 608 C C . VAL A 1 80 ? -0.846 -6.412 1.847 1.00 56.75 80 VAL A C 1
ATOM 610 O O . VAL A 1 80 ? -2.002 -6.049 1.633 1.00 56.75 80 VAL A O 1
ATOM 613 N N . GLY A 1 81 ? -0.449 -7.643 1.519 1.00 63.84 81 GLY A N 1
ATOM 614 C CA . GLY A 1 81 ? -1.340 -8.650 0.941 1.00 63.84 81 GLY A CA 1
ATOM 615 C C . GLY A 1 81 ? -2.432 -9.096 1.916 1.00 63.84 81 GLY A C 1
ATOM 616 O O . GLY A 1 81 ? -3.569 -9.304 1.501 1.00 63.84 81 GLY A O 1
ATOM 617 N N . ILE A 1 82 ? -2.123 -9.165 3.215 1.00 67.44 82 ILE A N 1
ATOM 618 C CA . ILE A 1 82 ? -3.106 -9.491 4.260 1.00 67.44 82 ILE A CA 1
ATOM 619 C C . ILE A 1 82 ? -4.113 -8.343 4.411 1.00 67.44 82 ILE A C 1
ATOM 621 O O . ILE A 1 82 ? -5.319 -8.592 4.419 1.00 67.44 82 ILE A O 1
ATOM 625 N N . ALA A 1 83 ? -3.634 -7.095 4.446 1.00 64.62 83 ALA A N 1
ATOM 626 C CA . ALA A 1 83 ? -4.489 -5.906 4.484 1.00 64.62 83 ALA A CA 1
ATOM 627 C C . ALA A 1 83 ? -5.432 -5.839 3.266 1.00 64.62 83 ALA A C 1
ATOM 629 O O . ALA A 1 83 ? -6.632 -5.621 3.418 1.00 64.62 83 ALA A O 1
ATOM 630 N N . SER A 1 84 ? -4.928 -6.147 2.065 1.00 64.88 84 SER A N 1
ATOM 631 C CA . SER A 1 84 ? -5.730 -6.177 0.830 1.00 64.88 84 SER A CA 1
ATOM 632 C C . SER A 1 84 ? -6.860 -7.211 0.886 1.00 64.88 84 SER A C 1
ATOM 634 O O . SER A 1 84 ? -7.982 -6.926 0.470 1.00 64.88 84 SER A O 1
ATOM 636 N N . ILE A 1 85 ? -6.585 -8.405 1.425 1.00 66.38 85 ILE A N 1
ATOM 637 C CA . ILE A 1 85 ? -7.594 -9.461 1.601 1.00 66.38 85 ILE A CA 1
ATOM 638 C C . ILE A 1 85 ? -8.651 -9.034 2.630 1.00 66.38 85 ILE A C 1
ATOM 640 O O . ILE A 1 85 ? -9.840 -9.257 2.406 1.00 66.38 85 ILE A O 1
ATOM 644 N N . LEU A 1 86 ? -8.249 -8.392 3.732 1.00 65.44 86 LEU A N 1
ATOM 645 C CA . LEU A 1 86 ? -9.179 -7.882 4.746 1.00 65.44 86 LEU A CA 1
ATOM 646 C C . LEU A 1 86 ? -10.100 -6.793 4.188 1.00 65.44 86 LEU A C 1
ATOM 648 O O . LEU A 1 86 ? -11.316 -6.893 4.345 1.00 65.44 86 LEU A O 1
ATOM 652 N N . ILE A 1 87 ? -9.544 -5.809 3.477 1.00 62.69 87 ILE A N 1
ATOM 653 C CA . ILE A 1 87 ? -10.318 -4.753 2.809 1.00 62.69 87 ILE A CA 1
ATOM 654 C C . ILE A 1 87 ? -11.291 -5.371 1.799 1.00 62.69 87 ILE A C 1
ATOM 656 O O . ILE A 1 87 ? -12.456 -4.988 1.745 1.00 62.69 87 ILE A O 1
ATOM 660 N N . PHE A 1 88 ? -10.847 -6.375 1.040 1.00 64.31 88 PHE A N 1
ATOM 661 C CA . PHE A 1 88 ? -11.690 -7.084 0.079 1.00 64.31 88 PHE A CA 1
ATOM 662 C C . PHE A 1 88 ? -12.882 -7.786 0.741 1.00 64.31 88 PHE A C 1
ATOM 664 O O . PHE A 1 88 ? -14.000 -7.728 0.231 1.00 64.31 88 PHE A O 1
ATOM 671 N N . ILE A 1 89 ? -12.658 -8.425 1.891 1.00 65.00 89 ILE A N 1
ATOM 672 C CA . ILE A 1 89 ? -13.716 -9.069 2.680 1.00 65.00 89 ILE A CA 1
ATOM 673 C C . ILE A 1 89 ? -14.664 -8.017 3.278 1.00 65.00 89 ILE A C 1
ATOM 675 O O . ILE A 1 89 ? -15.874 -8.232 3.296 1.00 65.00 89 ILE A O 1
ATOM 679 N N . MET A 1 90 ? -14.147 -6.867 3.719 1.00 64.06 90 MET A N 1
ATOM 680 C CA . MET A 1 90 ? -14.955 -5.773 4.273 1.00 64.06 90 MET A CA 1
ATOM 681 C C . MET A 1 90 ? -15.783 -5.028 3.215 1.00 64.06 90 MET A C 1
ATOM 683 O O . MET A 1 90 ? -16.886 -4.583 3.518 1.00 64.06 90 MET A O 1
ATOM 687 N N . LEU A 1 91 ? -15.303 -4.933 1.971 1.00 62.78 91 LEU A N 1
ATOM 688 C CA . LEU A 1 91 ? -16.042 -4.356 0.837 1.00 62.78 91 LEU A CA 1
ATOM 689 C C . LEU A 1 91 ? -17.077 -5.317 0.226 1.00 62.78 91 LEU A C 1
ATOM 691 O O . LEU A 1 91 ? -17.833 -4.924 -0.665 1.00 62.78 91 LEU A O 1
ATOM 695 N N . ALA A 1 92 ? -17.144 -6.564 0.701 1.00 60.09 92 ALA A N 1
ATOM 696 C CA . ALA A 1 92 ? -18.028 -7.589 0.160 1.00 60.09 92 ALA A CA 1
ATOM 697 C C . ALA A 1 92 ? -19.548 -7.455 0.449 1.00 60.09 92 ALA A C 1
ATOM 699 O O . ALA A 1 92 ? -20.300 -8.200 -0.194 1.00 60.09 92 ALA A O 1
ATOM 700 N N . PRO A 1 93 ? -20.095 -6.593 1.342 1.00 52.12 93 PRO A N 1
ATOM 701 C CA . PRO A 1 93 ? -21.523 -6.659 1.610 1.00 52.12 93 PRO A CA 1
ATOM 702 C C . PRO A 1 93 ? -22.342 -5.893 0.556 1.00 52.12 93 PRO A C 1
ATOM 704 O O . PRO A 1 93 ? -22.420 -4.669 0.546 1.00 52.12 93 PRO A O 1
ATOM 707 N N . GLY A 1 94 ? -23.059 -6.656 -0.276 1.00 60.22 94 GLY A N 1
ATOM 708 C CA . GLY A 1 94 ? -24.498 -6.412 -0.437 1.00 60.22 94 GLY A CA 1
ATOM 709 C C . GLY A 1 94 ? -25.039 -5.907 -1.778 1.00 60.22 94 GLY A C 1
ATOM 710 O O . GLY A 1 94 ? -26.248 -5.716 -1.863 1.00 60.22 94 GLY A O 1
ATOM 711 N N . TYR A 1 95 ? -24.236 -5.733 -2.833 1.00 55.94 95 TYR A N 1
ATOM 712 C CA . TYR A 1 95 ? -24.756 -5.288 -4.140 1.00 55.94 95 TYR A CA 1
ATOM 713 C C . TYR A 1 95 ? -24.687 -6.390 -5.206 1.00 55.94 95 TYR A C 1
ATOM 715 O O . TYR A 1 95 ? -23.603 -6.836 -5.595 1.00 55.94 95 TYR A O 1
ATOM 723 N N . LEU A 1 96 ? -25.854 -6.807 -5.719 1.00 53.94 96 LEU A N 1
ATOM 724 C CA . LEU A 1 96 ? -25.986 -7.719 -6.864 1.00 53.94 96 LEU A CA 1
ATOM 725 C C . LEU A 1 96 ? -25.35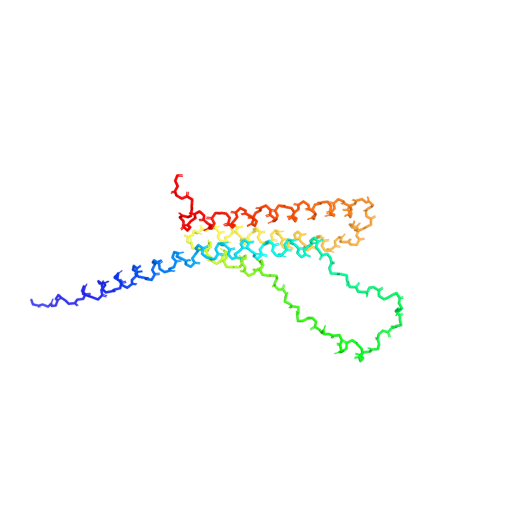9 -7.063 -8.114 1.00 53.94 96 LEU A C 1
ATOM 727 O O . LEU A 1 96 ? -26.006 -6.304 -8.827 1.00 53.94 96 LEU A O 1
ATOM 731 N N . GLY A 1 97 ? -24.070 -7.311 -8.352 1.00 64.69 97 GLY A N 1
ATOM 732 C CA . GLY A 1 97 ? -23.325 -6.790 -9.508 1.00 64.69 97 GLY A CA 1
ATOM 733 C C . GLY A 1 97 ? -21.899 -6.332 -9.193 1.00 64.69 97 GLY A C 1
ATOM 734 O O . GLY A 1 97 ? -21.025 -6.456 -10.052 1.00 64.69 97 GLY A O 1
ATOM 735 N N . MET A 1 98 ? -21.627 -5.907 -7.953 1.00 67.00 98 MET A N 1
ATOM 736 C CA . MET A 1 98 ? -20.283 -5.496 -7.517 1.00 67.00 98 MET A CA 1
ATOM 737 C C . MET A 1 98 ? -19.299 -6.672 -7.588 1.00 67.00 98 MET A C 1
ATOM 739 O O . MET A 1 98 ? -18.201 -6.541 -8.121 1.00 67.00 98 MET A O 1
ATOM 743 N N . ASN A 1 99 ? -19.739 -7.862 -7.168 1.00 68.56 99 ASN A N 1
ATOM 744 C CA . ASN A 1 99 ? -18.925 -9.081 -7.208 1.00 68.56 99 ASN A CA 1
ATOM 745 C C . ASN A 1 99 ? -18.466 -9.428 -8.630 1.00 68.56 99 ASN A C 1
ATOM 747 O O . ASN A 1 99 ? -17.341 -9.882 -8.818 1.00 68.56 99 ASN A O 1
ATOM 751 N N . LEU A 1 100 ? -19.306 -9.181 -9.644 1.00 77.44 100 LEU A N 1
ATOM 752 C CA . LEU A 1 100 ? -18.944 -9.435 -11.038 1.00 77.44 100 LEU A CA 1
ATOM 753 C C . LEU A 1 100 ? -17.961 -8.381 -11.565 1.00 77.44 100 LEU A C 1
ATOM 755 O O . LEU A 1 100 ? -17.044 -8.731 -12.304 1.00 77.44 100 LEU A O 1
ATOM 759 N N . ALA A 1 101 ? -18.126 -7.110 -11.185 1.00 78.38 101 ALA A N 1
ATOM 760 C CA . ALA A 1 101 ? -17.189 -6.045 -11.543 1.00 78.38 101 ALA A CA 1
ATOM 761 C C . ALA A 1 101 ? -15.799 -6.297 -10.940 1.00 78.38 101 ALA A C 1
ATOM 763 O O . ALA A 1 101 ? -14.793 -6.231 -11.646 1.00 78.38 101 ALA A O 1
ATOM 764 N N . ILE A 1 102 ? -15.759 -6.682 -9.667 1.00 75.50 102 ILE A N 1
ATOM 765 C CA . ILE A 1 102 ? -14.537 -7.039 -8.949 1.00 75.50 102 ILE A CA 1
ATOM 766 C C . ILE A 1 102 ? -13.890 -8.292 -9.556 1.00 75.50 102 ILE A C 1
ATOM 768 O O . ILE A 1 102 ? -12.698 -8.280 -9.856 1.00 75.50 102 ILE A O 1
ATOM 772 N N . ALA A 1 103 ? -14.667 -9.353 -9.805 1.00 79.06 103 ALA A N 1
ATOM 773 C CA . ALA A 1 103 ? -14.156 -10.571 -10.435 1.00 79.06 103 ALA A CA 1
ATOM 774 C C . ALA A 1 103 ? -13.574 -10.293 -11.829 1.00 79.06 103 ALA A C 1
ATOM 776 O O . ALA A 1 103 ? -12.519 -10.823 -12.175 1.00 79.06 103 ALA A O 1
ATOM 777 N N . LYS A 1 104 ? -14.219 -9.422 -12.617 1.00 84.12 104 LYS A N 1
ATOM 778 C CA . LYS A 1 104 ? -13.701 -8.978 -13.917 1.00 84.12 104 LYS A CA 1
ATOM 779 C C . LYS A 1 104 ? -12.413 -8.170 -13.778 1.00 84.12 104 LYS A C 1
ATOM 781 O O . LYS A 1 104 ? -11.475 -8.437 -14.522 1.00 84.12 104 LYS A O 1
ATOM 786 N N . ALA A 1 105 ? -12.341 -7.224 -12.842 1.00 84.12 105 ALA A N 1
ATOM 787 C CA . ALA A 1 105 ? -11.125 -6.449 -12.596 1.00 84.12 105 ALA A CA 1
ATOM 788 C C . ALA A 1 105 ? -9.953 -7.362 -12.200 1.00 84.12 105 ALA A C 1
ATOM 790 O O . ALA A 1 105 ? -8.868 -7.257 -12.770 1.00 84.12 105 ALA A O 1
ATOM 791 N N . LEU A 1 106 ? -10.197 -8.322 -11.303 1.00 83.81 106 LEU A N 1
ATOM 792 C CA . LEU A 1 106 ? -9.196 -9.301 -10.886 1.00 83.81 106 LEU A CA 1
ATOM 793 C C . LEU A 1 106 ? -8.737 -10.179 -12.058 1.00 83.81 106 LEU A C 1
ATOM 795 O O . LEU A 1 106 ? -7.538 -10.366 -12.251 1.00 83.81 106 LEU A O 1
ATOM 799 N N . LEU A 1 107 ? -9.674 -10.665 -12.879 1.00 87.50 107 LEU A N 1
ATOM 800 C CA . LEU A 1 107 ? -9.362 -11.440 -14.082 1.00 87.50 107 LEU A CA 1
ATOM 801 C C . LEU A 1 107 ? -8.480 -10.639 -15.055 1.00 87.50 107 LEU A C 1
ATOM 803 O O . LEU A 1 107 ? -7.503 -11.171 -15.576 1.00 87.50 107 LEU A O 1
ATOM 807 N N . VAL A 1 108 ? -8.793 -9.358 -15.275 1.00 90.94 108 VAL A N 1
ATOM 808 C CA . VAL A 1 108 ? -8.011 -8.470 -16.150 1.00 90.94 108 VAL A CA 1
ATOM 809 C C . VAL A 1 108 ? -6.593 -8.278 -15.614 1.00 90.94 108 VAL A C 1
ATOM 811 O O . VAL A 1 108 ? -5.640 -8.413 -16.379 1.00 90.94 108 VAL A O 1
ATOM 814 N N . ILE A 1 109 ? -6.434 -8.025 -14.312 1.00 89.25 109 ILE A N 1
ATOM 815 C CA . ILE A 1 109 ? -5.116 -7.878 -13.674 1.00 89.25 109 ILE A CA 1
ATOM 816 C C . ILE A 1 109 ? -4.301 -9.170 -13.813 1.00 89.25 109 ILE A C 1
ATOM 818 O O . ILE A 1 109 ? -3.123 -9.115 -14.162 1.00 89.25 109 ILE A O 1
ATOM 822 N N . LEU A 1 110 ? -4.921 -10.334 -13.592 1.00 88.38 110 LEU A N 1
ATOM 823 C CA . LEU A 1 110 ? -4.260 -11.635 -13.727 1.00 88.38 110 LEU A CA 1
ATOM 824 C C . LEU A 1 110 ? -3.798 -11.902 -15.162 1.00 88.38 110 LEU A C 1
ATOM 826 O O . LEU A 1 110 ? -2.660 -12.321 -15.365 1.00 88.38 110 LEU A O 1
ATOM 830 N N . ILE A 1 111 ? -4.650 -11.630 -16.154 1.00 91.75 111 ILE A N 1
ATOM 831 C CA . ILE A 1 111 ? -4.300 -11.789 -17.571 1.00 91.75 111 ILE A CA 1
ATOM 832 C C . ILE A 1 111 ? -3.169 -10.832 -17.953 1.00 91.75 111 ILE A C 1
ATOM 834 O O . ILE A 1 111 ? -2.224 -11.242 -18.625 1.00 91.75 111 ILE A O 1
ATOM 838 N N . LEU A 1 112 ? -3.235 -9.573 -17.513 1.00 88.06 112 LEU A N 1
ATOM 839 C CA . LEU A 1 112 ? -2.197 -8.588 -17.801 1.00 88.06 112 LEU A CA 1
ATOM 840 C C . LEU A 1 112 ? -0.859 -8.999 -17.178 1.00 88.06 112 LEU A C 1
ATOM 842 O O . LEU A 1 112 ? 0.165 -8.956 -17.855 1.00 88.06 112 LEU A O 1
ATOM 846 N N . ASN A 1 113 ? -0.869 -9.463 -15.928 1.00 86.50 113 ASN A N 1
ATOM 847 C CA . ASN A 1 113 ? 0.327 -9.966 -15.257 1.00 86.50 113 ASN A CA 1
ATOM 848 C C . ASN A 1 113 ? 0.907 -11.196 -15.975 1.00 86.50 113 ASN A C 1
ATOM 850 O O . ASN A 1 113 ? 2.108 -11.255 -16.239 1.00 86.50 113 ASN A O 1
ATOM 854 N N . PHE A 1 114 ? 0.051 -12.144 -16.369 1.00 87.06 114 PHE A N 1
ATOM 855 C CA . PHE A 1 114 ? 0.463 -13.299 -17.167 1.00 87.06 114 PHE A CA 1
ATOM 856 C C . PHE A 1 114 ? 1.133 -12.869 -18.476 1.00 87.06 114 PHE A C 1
ATOM 858 O O . PHE A 1 114 ? 2.190 -13.389 -18.828 1.00 87.06 114 PHE A O 1
ATOM 865 N N . LEU A 1 115 ? 0.561 -11.882 -19.169 1.00 86.81 115 LEU A N 1
ATOM 866 C CA . LEU A 1 115 ? 1.114 -11.365 -20.415 1.00 86.81 115 LEU A CA 1
ATOM 867 C C . LEU A 1 115 ? 2.475 -10.689 -20.194 1.00 86.81 115 LEU A C 1
ATOM 869 O O . LEU A 1 115 ? 3.406 -10.919 -20.962 1.00 86.81 115 LEU A O 1
ATOM 873 N N . VAL A 1 116 ? 2.622 -9.906 -19.122 1.00 83.31 116 VAL A N 1
ATOM 874 C CA . VAL A 1 116 ? 3.900 -9.279 -18.751 1.00 83.31 116 VAL A CA 1
ATOM 875 C C . VAL A 1 116 ? 4.969 -10.334 -18.463 1.00 83.31 116 VAL A C 1
ATOM 877 O O . VAL A 1 116 ? 6.071 -10.222 -18.997 1.00 83.31 116 VAL A O 1
ATOM 880 N N . MET A 1 117 ? 4.653 -11.378 -17.685 1.00 83.25 117 MET A N 1
ATOM 881 C CA . MET A 1 117 ? 5.585 -12.491 -17.452 1.00 83.25 117 MET A CA 1
ATOM 882 C C . MET A 1 117 ? 5.930 -13.224 -18.749 1.00 83.25 117 MET A C 1
ATOM 884 O O . MET A 1 117 ? 7.095 -13.534 -18.976 1.00 83.25 117 MET A O 1
ATOM 888 N N . PHE A 1 118 ? 4.948 -13.468 -19.618 1.00 85.75 118 PHE A N 1
ATOM 889 C CA . PHE A 1 118 ? 5.168 -14.157 -20.889 1.00 85.75 118 PHE A CA 1
ATOM 890 C C . PHE A 1 118 ? 6.107 -13.381 -21.825 1.00 85.75 118 PHE A C 1
ATOM 892 O O . PHE A 1 118 ? 6.917 -13.980 -22.528 1.00 85.75 118 PHE A O 1
ATOM 899 N N . PHE A 1 119 ? 6.043 -12.047 -21.816 1.00 82.94 119 PHE A N 1
ATOM 900 C CA . PHE A 1 119 ? 6.899 -11.188 -22.641 1.00 82.94 119 PHE A CA 1
ATOM 901 C C . PHE A 1 119 ? 8.137 -10.649 -21.912 1.00 82.94 119 PHE A C 1
ATOM 903 O O . PHE A 1 119 ? 8.860 -9.826 -22.486 1.00 82.94 119 PHE A O 1
ATOM 910 N N . VAL A 1 120 ? 8.425 -11.104 -20.686 1.00 78.81 120 VAL A N 1
ATOM 911 C CA . VAL A 1 120 ? 9.513 -10.551 -19.862 1.00 78.81 120 VAL A CA 1
ATOM 912 C C . VAL A 1 120 ? 10.872 -10.654 -20.563 1.00 78.81 120 VAL A C 1
ATOM 914 O O . VAL A 1 120 ? 11.632 -9.686 -20.583 1.00 78.81 120 VAL A O 1
ATOM 917 N N . ASP A 1 121 ? 11.129 -11.763 -21.259 1.00 76.25 121 ASP A N 1
ATOM 918 C CA . ASP A 1 121 ? 12.380 -12.004 -21.991 1.00 76.25 121 ASP A CA 1
ATOM 919 C C . ASP A 1 121 ? 12.605 -11.024 -23.151 1.00 76.25 121 ASP A C 1
ATOM 921 O O . ASP A 1 121 ? 13.741 -10.806 -23.582 1.00 76.25 121 ASP A O 1
ATOM 925 N N . ASN A 1 122 ? 11.530 -10.432 -23.678 1.00 71.62 122 ASN A N 1
ATOM 926 C CA . ASN A 1 122 ? 11.588 -9.423 -24.732 1.00 71.62 122 ASN A CA 1
ATOM 927 C C . ASN A 1 122 ? 11.595 -7.997 -24.156 1.00 71.62 122 ASN A C 1
ATOM 929 O O . ASN A 1 122 ? 12.283 -7.120 -24.669 1.00 71.62 122 ASN A O 1
ATOM 933 N N . ILE A 1 123 ? 10.878 -7.787 -23.051 1.00 69.44 123 ILE A N 1
ATOM 934 C CA . ILE A 1 123 ? 10.789 -6.528 -22.297 1.00 69.44 123 ILE A CA 1
ATOM 935 C C . ILE A 1 123 ? 12.148 -6.139 -21.705 1.00 69.44 123 ILE A C 1
ATOM 937 O O . ILE A 1 123 ? 12.577 -4.994 -21.836 1.00 69.44 123 ILE A O 1
ATOM 941 N N . VAL A 1 124 ? 12.877 -7.092 -21.120 1.00 67.50 124 VAL A N 1
ATOM 942 C CA . VAL A 1 124 ? 14.179 -6.829 -20.479 1.00 67.50 124 VAL A CA 1
ATOM 943 C C . VAL A 1 124 ? 15.264 -6.449 -21.499 1.00 67.50 124 VAL A C 1
ATOM 945 O O . VAL A 1 124 ? 16.235 -5.781 -21.151 1.00 67.50 124 VAL A O 1
ATOM 948 N N . LYS A 1 125 ? 15.091 -6.813 -22.776 1.00 72.38 125 LYS A N 1
ATOM 949 C CA . LYS A 1 125 ? 16.036 -6.481 -23.856 1.00 72.38 125 LYS A CA 1
ATOM 950 C C . LYS A 1 125 ? 15.905 -5.045 -24.365 1.00 72.38 125 LYS A C 1
ATOM 952 O O . LYS A 1 125 ? 16.770 -4.610 -25.121 1.00 72.38 125 LYS A O 1
ATOM 957 N N . VAL A 1 126 ? 14.857 -4.311 -23.979 1.00 77.69 126 VAL A N 1
ATOM 958 C CA . VAL A 1 126 ? 14.654 -2.921 -24.406 1.00 77.69 126 VAL A CA 1
ATOM 959 C C . VAL A 1 126 ? 15.550 -1.993 -23.572 1.00 77.69 126 VAL A C 1
ATOM 961 O O . VAL A 1 126 ? 15.294 -1.810 -22.375 1.00 77.69 126 VAL A O 1
ATOM 964 N N . PRO A 1 127 ? 16.590 -1.373 -24.164 1.00 70.06 127 PRO A N 1
ATOM 965 C CA . PRO A 1 127 ? 17.451 -0.455 -23.431 1.00 70.06 127 PRO A CA 1
ATOM 966 C C . PRO A 1 127 ? 16.636 0.770 -22.994 1.00 70.06 127 PRO A C 1
ATOM 968 O O . PRO A 1 127 ? 15.977 1.415 -23.804 1.00 70.06 127 PRO A O 1
ATOM 971 N N . GLY A 1 128 ? 16.654 1.073 -21.694 1.00 75.75 128 GLY A N 1
ATOM 972 C CA . GLY A 1 128 ? 15.930 2.201 -21.093 1.00 75.75 128 GLY A CA 1
ATOM 973 C C . GLY A 1 128 ? 14.615 1.836 -20.399 1.00 75.75 128 GLY A C 1
ATOM 974 O O . GLY A 1 128 ? 14.225 2.538 -19.467 1.00 75.75 128 GLY A O 1
ATOM 975 N N . LEU A 1 129 ? 13.980 0.708 -20.742 1.00 81.75 129 LEU A N 1
ATOM 976 C CA . LEU A 1 129 ? 12.753 0.274 -20.059 1.00 81.75 129 LEU A CA 1
ATOM 977 C C . LEU A 1 129 ? 13.014 -0.077 -18.588 1.00 81.75 129 LEU A C 1
ATOM 979 O O . LEU A 1 129 ? 12.204 0.236 -17.722 1.00 81.75 129 LEU A O 1
ATOM 983 N N . LEU A 1 130 ? 14.181 -0.654 -18.296 1.00 80.56 130 LEU A N 1
ATOM 984 C CA . LEU A 1 130 ? 14.602 -0.956 -16.929 1.00 80.56 130 LEU A CA 1
ATOM 985 C C . LEU A 1 130 ? 14.762 0.316 -16.080 1.00 80.56 130 LEU A C 1
ATOM 987 O O . LEU A 1 130 ? 14.349 0.344 -14.927 1.00 80.56 130 LEU A O 1
ATOM 991 N N . LEU A 1 131 ? 15.319 1.379 -16.670 1.00 83.88 131 LEU A N 1
ATOM 992 C CA . LEU A 1 131 ? 15.523 2.668 -16.005 1.00 83.88 131 LEU A CA 1
ATOM 993 C C . LEU A 1 131 ? 14.176 3.353 -15.754 1.00 83.88 131 LEU A C 1
ATOM 995 O O . LEU A 1 131 ? 13.923 3.843 -14.658 1.00 83.88 131 LEU A O 1
ATOM 999 N N . LEU A 1 132 ? 13.272 3.303 -16.736 1.00 86.62 132 LEU A N 1
ATOM 1000 C CA . LEU A 1 132 ? 11.900 3.773 -16.574 1.00 86.62 132 LEU A CA 1
ATOM 1001 C C . LEU A 1 132 ? 11.193 3.028 -15.431 1.00 86.62 132 LEU A C 1
ATOM 1003 O O . LEU A 1 132 ? 10.595 3.660 -14.565 1.00 86.62 132 LEU A O 1
ATOM 1007 N N . LEU A 1 133 ? 11.311 1.698 -15.385 1.00 85.31 133 LEU A N 1
ATOM 1008 C CA . LEU A 1 133 ? 10.703 0.873 -14.340 1.00 85.31 133 LEU A CA 1
ATOM 1009 C C . LEU A 1 133 ? 11.305 1.152 -12.953 1.00 85.31 133 LEU A C 1
ATOM 1011 O O . LEU A 1 133 ? 10.575 1.150 -11.966 1.00 85.31 133 LEU A O 1
ATOM 1015 N N . GLN A 1 134 ? 12.604 1.456 -12.874 1.00 83.75 134 GLN A N 1
ATOM 1016 C CA . GLN A 1 134 ? 13.252 1.913 -11.640 1.00 83.75 134 GLN A CA 1
ATOM 1017 C C . GLN A 1 134 ? 12.707 3.263 -11.170 1.00 83.75 134 GLN A C 1
ATOM 1019 O O . GLN A 1 134 ? 12.427 3.419 -9.984 1.00 83.75 134 GLN A O 1
ATOM 1024 N N . VAL A 1 135 ? 12.517 4.221 -12.082 1.00 89.94 135 VAL A N 1
ATOM 1025 C CA . VAL A 1 135 ? 11.918 5.523 -11.751 1.00 89.94 135 VAL A CA 1
ATOM 1026 C C . VAL A 1 135 ? 10.481 5.338 -11.272 1.00 89.94 135 VAL A C 1
ATOM 1028 O O . VAL A 1 135 ? 10.127 5.865 -10.222 1.00 89.94 135 VAL A O 1
ATOM 1031 N N . PHE A 1 136 ? 9.668 4.541 -11.972 1.00 88.62 136 PHE A N 1
ATOM 1032 C CA . PHE A 1 136 ? 8.312 4.221 -11.517 1.00 88.62 136 PHE A CA 1
ATOM 1033 C C . PHE A 1 136 ? 8.314 3.532 -10.153 1.00 88.62 136 PHE A C 1
ATOM 1035 O O . PHE A 1 136 ? 7.536 3.918 -9.287 1.00 88.62 136 PHE A O 1
ATOM 1042 N N . GLY A 1 137 ? 9.211 2.570 -9.926 1.00 87.88 137 GLY A N 1
ATOM 1043 C CA . GLY A 1 137 ? 9.379 1.928 -8.624 1.00 87.88 137 GLY A CA 1
ATOM 1044 C C . GLY A 1 137 ? 9.711 2.936 -7.522 1.00 87.88 137 GLY A C 1
ATOM 1045 O O . GLY A 1 137 ? 9.083 2.917 -6.468 1.00 87.88 137 GLY A O 1
ATOM 1046 N N . ALA A 1 138 ? 10.628 3.869 -7.783 1.00 88.88 138 ALA A N 1
ATOM 1047 C CA . ALA A 1 138 ? 10.979 4.928 -6.839 1.00 88.88 138 ALA A CA 1
ATOM 1048 C C . ALA A 1 138 ? 9.800 5.876 -6.556 1.00 88.88 138 ALA A C 1
ATOM 1050 O O . ALA A 1 138 ? 9.557 6.224 -5.402 1.00 88.88 138 ALA A O 1
ATOM 1051 N N . VAL A 1 139 ? 9.035 6.255 -7.585 1.00 93.12 139 VAL A N 1
ATOM 1052 C CA . VAL A 1 139 ? 7.832 7.089 -7.433 1.00 93.12 139 VAL A CA 1
ATOM 1053 C C . VAL A 1 139 ? 6.760 6.360 -6.623 1.00 93.12 139 VAL A C 1
ATOM 1055 O O . VAL A 1 139 ? 6.176 6.957 -5.725 1.00 93.12 139 VAL A O 1
ATOM 1058 N N . LEU A 1 140 ? 6.526 5.071 -6.881 1.00 91.38 140 LEU A N 1
ATOM 1059 C CA . LEU A 1 140 ? 5.569 4.263 -6.117 1.00 91.38 140 LEU A CA 1
ATOM 1060 C C . LEU A 1 140 ? 5.970 4.154 -4.643 1.00 91.38 140 LEU A C 1
ATOM 1062 O O . LEU A 1 140 ? 5.123 4.305 -3.768 1.00 91.38 140 LEU A O 1
ATOM 1066 N N . VAL A 1 141 ? 7.260 3.955 -4.363 1.00 90.44 141 VAL A N 1
ATOM 1067 C CA . VAL A 1 141 ? 7.781 3.949 -2.990 1.00 90.44 141 VAL A CA 1
ATOM 1068 C C . VAL A 1 141 ? 7.578 5.310 -2.325 1.00 90.44 141 VAL A C 1
ATOM 1070 O O . VAL A 1 141 ? 7.157 5.361 -1.174 1.00 90.44 141 VAL A O 1
ATOM 1073 N N . PHE A 1 142 ? 7.810 6.413 -3.039 1.00 94.25 142 PHE A N 1
ATOM 1074 C CA . PHE A 1 142 ? 7.532 7.753 -2.520 1.00 94.25 142 PHE A CA 1
ATOM 1075 C C . PHE A 1 142 ? 6.043 7.947 -2.195 1.00 94.25 142 PHE A C 1
ATOM 1077 O O . PHE A 1 142 ? 5.718 8.387 -1.094 1.00 94.25 142 PHE A O 1
ATOM 1084 N N . VAL A 1 143 ? 5.140 7.557 -3.102 1.00 94.50 143 VAL A N 1
ATOM 1085 C CA . VAL A 1 143 ? 3.685 7.597 -2.865 1.00 94.50 143 VAL A CA 1
ATOM 1086 C C . VAL A 1 143 ? 3.309 6.758 -1.643 1.00 94.50 143 VAL A C 1
ATOM 1088 O O . VAL A 1 143 ? 2.507 7.199 -0.826 1.00 94.50 143 VAL A O 1
ATOM 1091 N N . GLN A 1 144 ? 3.926 5.589 -1.466 1.00 93.06 144 GLN A N 1
ATOM 1092 C CA . GLN A 1 144 ? 3.699 4.742 -0.298 1.00 93.06 144 GLN A CA 1
ATOM 1093 C C . GLN A 1 144 ? 4.137 5.415 1.011 1.00 93.06 144 GLN A C 1
ATOM 1095 O O . GLN A 1 144 ? 3.443 5.279 2.015 1.00 93.06 144 GLN A O 1
ATOM 1100 N N . VAL A 1 145 ? 5.254 6.154 1.018 1.00 94.50 145 VAL A N 1
ATOM 1101 C CA . VAL A 1 145 ? 5.682 6.932 2.196 1.00 94.50 145 VAL A CA 1
ATOM 1102 C C . VAL A 1 145 ? 4.670 8.026 2.521 1.00 94.50 145 VAL A C 1
ATOM 1104 O O . VAL A 1 145 ? 4.307 8.180 3.683 1.00 94.50 145 VAL A O 1
ATOM 1107 N N . VAL A 1 146 ? 4.216 8.774 1.512 1.00 95.81 146 VAL A N 1
ATOM 1108 C CA . VAL A 1 146 ? 3.225 9.843 1.707 1.00 95.81 146 VAL A CA 1
ATOM 1109 C C . VAL A 1 146 ? 1.937 9.267 2.286 1.00 95.81 146 VAL A C 1
ATOM 1111 O O . VAL A 1 146 ? 1.493 9.736 3.329 1.00 95.81 146 VAL A O 1
ATOM 1114 N N . LEU A 1 147 ? 1.412 8.199 1.679 1.00 94.38 147 LEU A N 1
ATOM 1115 C CA . LEU A 1 147 ? 0.190 7.542 2.138 1.00 94.38 147 LEU A CA 1
ATOM 1116 C C . LEU A 1 147 ? 0.335 7.026 3.572 1.00 94.38 147 LEU A C 1
ATOM 1118 O O . LEU A 1 147 ? -0.539 7.248 4.395 1.00 94.38 147 LEU A O 1
ATOM 1122 N N . ALA A 1 148 ? 1.466 6.399 3.900 1.00 92.50 148 ALA A N 1
ATOM 1123 C CA . ALA A 1 148 ? 1.738 5.930 5.252 1.00 92.50 148 ALA A CA 1
ATOM 1124 C C . ALA A 1 148 ? 1.695 7.064 6.290 1.00 92.50 148 ALA A C 1
ATOM 1126 O O . ALA A 1 148 ? 1.131 6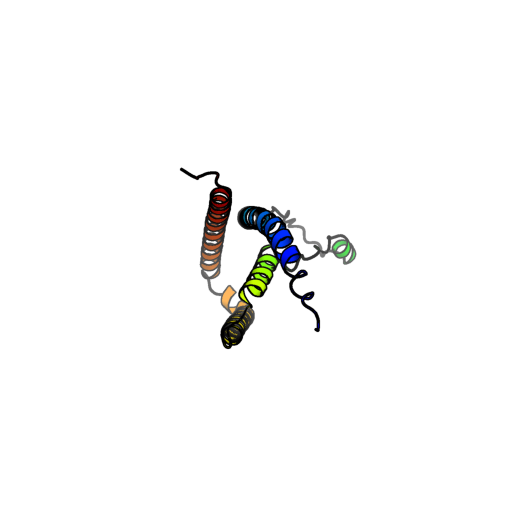.896 7.370 1.00 92.50 148 ALA A O 1
ATOM 1127 N N . VAL A 1 149 ? 2.288 8.219 5.970 1.00 94.62 149 VAL A N 1
ATOM 1128 C CA . VAL A 1 149 ? 2.274 9.396 6.850 1.00 94.62 149 VAL A CA 1
ATOM 1129 C C . VAL A 1 149 ? 0.865 9.975 6.968 1.00 94.62 149 VAL A C 1
ATOM 1131 O O . VAL A 1 149 ? 0.457 10.299 8.080 1.00 94.62 149 VAL A O 1
ATOM 1134 N N . GLU A 1 150 ? 0.117 10.076 5.866 1.00 93.75 150 GLU A N 1
ATOM 1135 C CA . GLU A 1 150 ? -1.282 10.526 5.884 1.00 93.75 150 GLU A CA 1
ATOM 1136 C C . GLU A 1 150 ? -2.149 9.617 6.762 1.00 93.75 150 GLU A C 1
ATOM 1138 O O . GLU A 1 150 ? -2.779 10.119 7.688 1.00 93.75 150 GLU A O 1
ATOM 1143 N N . THR A 1 151 ? -2.079 8.294 6.584 1.00 90.88 151 THR A N 1
ATOM 1144 C CA . THR A 1 151 ? -2.826 7.327 7.404 1.00 90.88 151 THR A CA 1
ATOM 1145 C C . THR A 1 151 ? -2.480 7.440 8.893 1.00 90.88 151 THR A C 1
ATOM 1147 O O . THR A 1 151 ? -3.363 7.397 9.746 1.00 90.88 151 THR A O 1
ATOM 1150 N N . ILE A 1 152 ? -1.201 7.635 9.245 1.00 92.12 152 ILE A N 1
ATOM 1151 C CA . ILE A 1 152 ? -0.801 7.847 10.647 1.00 92.12 152 ILE A CA 1
ATOM 1152 C C . ILE A 1 152 ? -1.412 9.142 11.197 1.00 92.12 152 ILE A C 1
ATOM 1154 O O . ILE A 1 152 ? -1.917 9.157 12.321 1.00 92.12 152 ILE A O 1
ATOM 1158 N N . LEU A 1 153 ? -1.348 10.238 10.435 1.00 90.56 153 LEU A N 1
ATOM 1159 C CA . LEU A 1 153 ? -1.890 11.532 10.853 1.00 90.56 153 LEU A CA 1
ATOM 1160 C C . LEU A 1 153 ? -3.411 11.488 11.010 1.00 90.56 153 LEU A C 1
ATOM 1162 O O . LEU A 1 153 ? -3.929 12.055 11.974 1.00 90.56 153 LEU A O 1
ATOM 1166 N N . ASP A 1 154 ? -4.109 10.812 10.104 1.00 89.06 154 ASP A N 1
ATOM 1167 C CA . ASP A 1 154 ? -5.557 10.632 10.175 1.00 89.06 154 ASP A CA 1
ATOM 1168 C C . ASP A 1 154 ? -5.949 9.756 11.373 1.00 89.06 154 ASP A C 1
ATOM 1170 O O . ASP A 1 154 ? -6.831 10.153 12.136 1.00 89.06 154 ASP A O 1
ATOM 1174 N N . GLY A 1 155 ? -5.180 8.703 11.668 1.00 86.12 155 GLY A N 1
ATOM 1175 C CA . GLY A 1 155 ? -5.320 7.926 12.903 1.00 86.12 155 GLY A CA 1
ATOM 1176 C C . GLY A 1 155 ? -5.100 8.748 14.187 1.00 86.12 155 GLY A C 1
ATOM 1177 O O . GLY A 1 155 ? -5.793 8.575 15.187 1.00 86.12 155 GLY A O 1
ATOM 1178 N N . PHE A 1 156 ? -4.172 9.712 14.193 1.00 86.31 156 PHE A N 1
ATOM 1179 C CA . PHE A 1 156 ? -4.026 10.631 15.335 1.00 86.31 156 PHE A CA 1
ATOM 1180 C C . PHE A 1 156 ? -5.172 11.647 15.441 1.00 86.31 156 PHE A C 1
ATOM 1182 O O . PHE A 1 156 ? -5.541 12.049 16.550 1.00 86.31 156 PHE A O 1
ATOM 1189 N N . ARG A 1 157 ? -5.737 12.085 14.310 1.00 85.12 157 ARG A N 1
ATOM 1190 C CA . ARG A 1 157 ? -6.905 12.978 14.287 1.00 85.12 157 ARG A CA 1
ATOM 1191 C C . ARG A 1 157 ? -8.158 12.269 14.790 1.00 85.12 157 ARG A C 1
ATOM 1193 O O . ARG A 1 157 ? -8.897 12.879 15.563 1.00 85.12 157 ARG A O 1
ATOM 1200 N N . SER A 1 158 ? -8.372 11.010 14.409 1.00 81.12 158 SER A N 1
ATOM 1201 C CA . SER A 1 158 ? -9.517 10.206 14.856 1.00 81.12 158 SER A CA 1
ATOM 1202 C C . SER A 1 158 ? -9.488 9.942 16.368 1.00 81.12 158 SER A C 1
ATOM 1204 O O . SER A 1 158 ? -10.531 9.985 17.014 1.00 81.12 158 SER A O 1
ATOM 1206 N N . LEU A 1 159 ? -8.296 9.861 16.971 1.00 79.88 159 LEU A N 1
ATOM 1207 C CA . LEU A 1 159 ? -8.109 9.810 18.430 1.00 79.88 159 LEU A CA 1
ATOM 1208 C C . LEU A 1 159 ? -8.391 11.137 19.174 1.00 79.88 159 LEU A C 1
ATOM 1210 O O . LEU A 1 159 ? -8.253 11.199 20.397 1.00 79.88 159 LEU A O 1
ATOM 1214 N N . GLY A 1 160 ? -8.760 12.217 18.475 1.00 72.62 160 GLY A N 1
ATOM 1215 C CA . GLY A 1 160 ? -9.106 13.505 19.090 1.00 72.62 160 GLY A CA 1
ATOM 1216 C C . GLY A 1 160 ? -7.908 14.363 19.521 1.00 72.62 160 GLY A C 1
ATOM 1217 O O . GLY A 1 160 ? -8.094 15.381 20.187 1.00 72.62 160 GLY A O 1
ATOM 1218 N N . VAL A 1 161 ? -6.680 14.007 19.117 1.00 65.25 161 VAL A N 1
ATOM 1219 C CA . VAL A 1 161 ? -5.446 14.746 19.470 1.00 65.25 161 VAL A CA 1
ATOM 1220 C C . VAL A 1 161 ? -5.385 16.134 18.804 1.00 65.25 161 VAL A C 1
ATOM 1222 O O . VAL A 1 161 ? -4.715 17.031 19.310 1.00 65.25 161 VAL A O 1
ATOM 1225 N N . PHE A 1 162 ? -6.141 16.347 17.719 1.00 56.59 162 PHE A N 1
ATOM 1226 C CA . PHE A 1 162 ? -6.251 17.624 16.995 1.00 56.59 162 PHE A CA 1
ATOM 1227 C C . PHE A 1 162 ? -7.691 18.159 16.929 1.00 56.59 162 PHE A C 1
ATOM 1229 O O . PHE A 1 162 ? -8.121 18.694 15.912 1.00 56.59 162 PHE A O 1
ATOM 1236 N N . SER A 1 163 ? -8.446 18.016 18.018 1.00 45.16 163 SER A N 1
ATOM 1237 C CA . SER A 1 163 ? -9.716 18.723 18.208 1.00 45.16 163 SER A CA 1
ATOM 1238 C C . SER A 1 163 ? -9.462 20.136 18.767 1.00 45.16 163 SER A C 1
ATOM 1240 O O . SER A 1 163 ? -9.587 20.358 19.975 1.00 45.16 163 SER A O 1
ATOM 1242 N N . SER A 1 164 ? -9.119 21.091 17.897 1.00 39.66 164 SER A N 1
ATOM 1243 C CA . SER A 1 164 ? -9.413 22.524 18.076 1.00 39.66 164 SER A CA 1
ATOM 1244 C C . SER A 1 164 ? -9.604 23.215 16.735 1.00 39.66 164 SER A C 1
ATOM 1246 O O . SER A 1 164 ? -8.977 22.783 15.746 1.00 39.66 164 SER A O 1
#

Radius of gyration: 25.03 Å; chains: 1; bounding box: 88×52×53 Å

Foldseek 3Di:
DDDPDPPPVVVVVVVVVVVVVVVVLVVVLVVLLVVLVLLQVVLVCVVDPDPPPPPVPDDPQDPVNVVVPPPPPPPVARPVNVVVVVVVVVVPDDDPPVVVVVVVVVVVVVVVVVVCVVCVVVQVPDPPSVVVVVVVVNVVSVVSNVVSVVSNVVSCVSVVVPVD

=== Feature glossary ===
Legend for the data blocks above and below:

— What the protein is —

The amino-acid sequence is the protein's primary structure: the linear order of residues from the N-terminus to the C-terminus, written in one-letter code. Everything else here — the 3D coordinates, the secondary structure, the domain annotations — is ultimately a consequence of this string.

Functional annotations link the protein to curated databases. InterPro entries identify conserved domains and families by matching the sequence against member-database signatures (Pfam, PROSITE, CDD, …). Gene Ontology (GO) terms describe molecular function, biological process, and cellular component in a controlled vocabulary. CATH places the structure in a hierarchical fold classification (Class/Architecture/Topology/Homologous-superfamily). The organism is the source species.

— Where its atoms are —

Atomic coordinates in PDBx/mmCIF format — the same representation the Protein Data Bank distributes. Each line of the _atom_site loop places one backbone atom in Cartesian space (units: ångströms, origin: arbitrary).

The six renders are orthographic views along the three Cartesian axes in both directions. Representation (cartoon, sticks, or surface) and color scheme (sequence-rainbow or by-chain) vary across proteins so the training set covers all the common visualization conventions.

— Local backbone conformation —

Eight-state secondary structure (DSSP): H is the canonical α-helix, G the tighter 3₁₀-helix, I the wider π-helix; E/B are β-structure, T and S are turns and bends, and '-' is everything else. DSSP derives these from the pattern of main-chain N–H···O=C hydrogen bonds, not from the sequence.

Three-state secondary structure (P-SEA) collapses the eight DSSP classes into helix (a), strand (b), and coil (c). P-SEA assigns these from Cα geometry alone — distances and angles — without requiring backbone oxygens, so it works on any Cα trace.

φ (phi) and ψ (psi) are the two rotatable backbone dihedrals per residue: φ is the C(i-1)–N–Cα–C torsion, ψ is the N–Cα–C–N(i+1) torsion, both in degrees on (−180°, 180°]. α-helical residues cluster near (−60°, −45°); β-strand residues near (−120°, +130°). A Ramachandran plot is simply a scatter of (φ, ψ) for every residue.

— Global shape and packing —

The geometric summary reports three shape descriptors. Rg (radius of gyration) measures how spread out the Cα atoms are 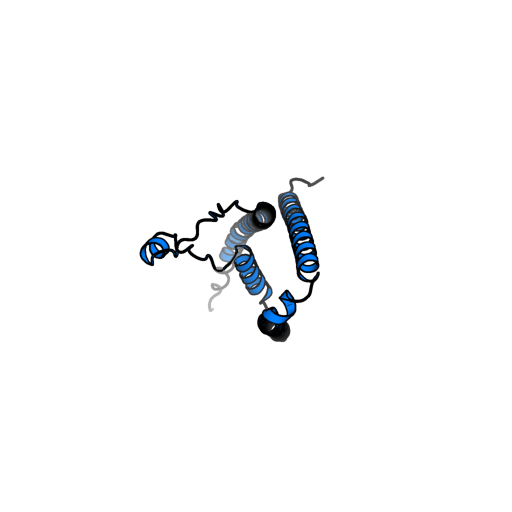about their centre of mass; compact globular proteins have small Rg, elongated or unfolded ones large. Cα contacts (<8 Å, |i−j|>4) count long-range residue pairs in spatial proximity — high for tightly packed folds, near zero for rods or random coil. The bounding-box extents give the protein's footprint along x, y, z in Å.

SASA measures how much of the protein is reachable by solvent. It is computed by rolling a water-sized probe over the atomic surface and summing the exposed area (Å²). Per-residue SASA distinguishes core (buried, low SASA) from surface (exposed, high SASA) residues; total SASA is a whole-molecule size measure.

Plot images: a contact map (which residues are close in 3D, as an N×N binary image), a Ramachandran scatter (backbone torsion angles, revealing secondary-structure composition at a glance), and — for AlphaFold structures — a PAE heatmap (pairwise prediction confidence).

— Structural neighborhood —

A 3Di character summarizes, for each residue, the relative orientation of the Cα frame of its nearest spatial neighbor. Because it encodes fold topology rather than chemistry, 3Di alignments detect remote structural similarity that sequence alignment misses.

The Foldseek neighbor list gives the closest experimentally determined structures in the PDB, ranked by structural alignment. TM-score near 1 means near-identical fold; near 0.3 means only rough topology match. This is how one finds what a novel AlphaFold prediction most resembles in the solved-structure universe.

— Confidence and disorder —

For AlphaFold models, the B-factor field carries pLDDT — the model's own estimate of local accuracy on a 0–100 scale. Regions with pLDDT<50 should be treated as essentially unmodeled; they often correspond to intrinsically disordered segments.

Crystallographic B-factors measure how much each atom's electron density is smeared out, in Å². They rise in mobile loops and surface residues and fall in the buried interior. In AlphaFold models this column is repurposed to hold pLDDT instead.

Predicted Aligned Error (PAE) is an AlphaFold confidence matrix: entry (i, j) is the expected error in the position of residue j, in ångströms, when the prediction is superimposed on the true structure at residue i. Low PAE within a block of residues means that block is internally rigid and well-predicted; high PAE between two blocks means their relative placement is uncertain even if each block individually is confident.